Protein AF-A0AA43JNZ4-F1 (afdb_monomer)

Sequence (120 aa):
LKPRARTLVDLAASARLYLGDEVEYDEKAVIKFLTSDTAALLSELADRLMMADFGRKDDIESVFNGFLEEKGLNLKAVAQPVRVALTGGTISPGLFDIMAFMGRDKCLARIREGARRAQG

Structure (mmCIF, N/CA/C/O backbone):
data_AF-A0AA43JNZ4-F1
#
_entry.id   AF-A0AA43JNZ4-F1
#
loop_
_atom_site.group_PDB
_atom_site.id
_atom_site.type_symbol
_atom_site.label_atom_id
_atom_site.label_alt_id
_atom_site.label_comp_id
_atom_site.label_asym_id
_atom_site.label_entity_id
_atom_site.label_seq_id
_atom_site.pdbx_PDB_ins_code
_atom_site.Cartn_x
_atom_site.Cartn_y
_atom_site.Cartn_z
_atom_site.occupancy
_atom_site.B_iso_or_equiv
_atom_site.auth_seq_id
_atom_site.auth_comp_id
_atom_site.auth_asym_id
_atom_sit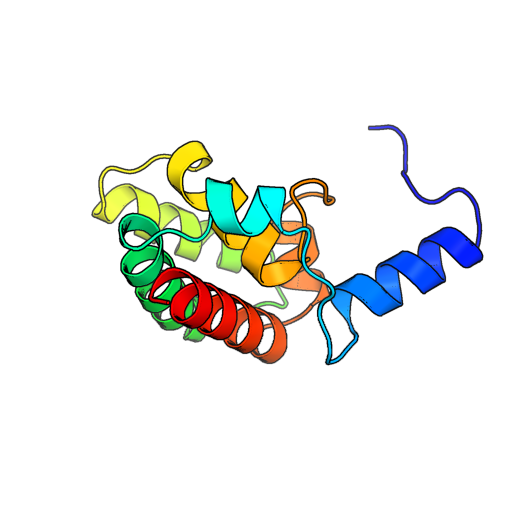e.auth_atom_id
_atom_site.pdbx_PDB_model_num
ATOM 1 N N . LEU A 1 1 ? 15.197 14.415 -5.737 1.00 43.56 1 LEU A N 1
ATOM 2 C CA . LEU A 1 1 ? 15.080 13.428 -4.637 1.00 43.56 1 LEU A CA 1
ATOM 3 C C . LEU A 1 1 ? 16.473 12.903 -4.294 1.00 43.56 1 LEU A C 1
ATOM 5 O O . LEU A 1 1 ? 17.198 12.554 -5.214 1.00 43.56 1 LEU A O 1
ATOM 9 N N . LYS A 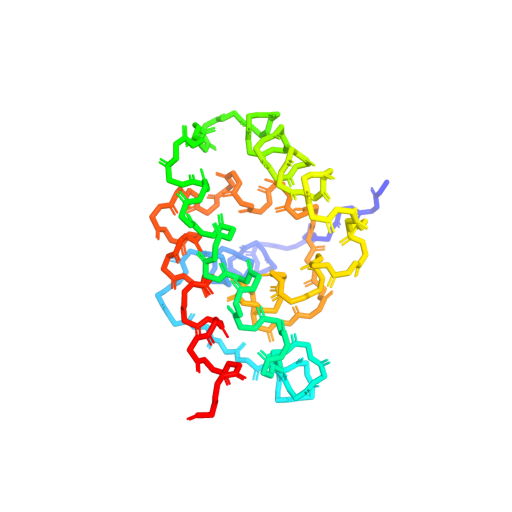1 2 ? 16.879 12.874 -3.016 1.00 39.22 2 LYS A N 1
ATOM 10 C CA . LYS A 1 2 ? 18.129 12.203 -2.603 1.00 39.22 2 LYS A CA 1
ATOM 11 C C . LYS A 1 2 ? 17.897 10.683 -2.642 1.00 39.22 2 LYS A C 1
ATOM 13 O O . LYS A 1 2 ? 16.955 10.245 -1.980 1.00 39.22 2 LYS A O 1
ATOM 18 N N . PRO A 1 3 ? 18.706 9.887 -3.360 1.00 49.66 3 PRO A N 1
ATOM 19 C CA . PRO A 1 3 ? 18.539 8.439 -3.367 1.00 49.66 3 PRO A CA 1
ATOM 20 C C . PRO A 1 3 ? 18.848 7.896 -1.966 1.00 49.66 3 PRO A C 1
ATOM 22 O O . PRO A 1 3 ? 19.943 8.088 -1.434 1.00 49.66 3 PRO A O 1
ATOM 25 N N . ARG A 1 4 ? 17.852 7.269 -1.330 1.00 59.81 4 ARG A N 1
ATOM 26 C CA . ARG A 1 4 ? 18.019 6.535 -0.068 1.00 59.81 4 ARG A CA 1
ATOM 27 C C . ARG A 1 4 ? 18.383 5.084 -0.378 1.00 59.81 4 ARG A C 1
ATOM 29 O O . ARG A 1 4 ? 17.564 4.193 -0.235 1.00 59.81 4 ARG A O 1
ATOM 36 N N . ALA A 1 5 ? 19.612 4.899 -0.837 1.00 56.84 5 ALA A N 1
ATOM 37 C CA . ALA A 1 5 ? 20.416 3.697 -0.647 1.00 56.84 5 ALA A CA 1
ATOM 38 C C . ALA A 1 5 ? 21.850 4.125 -0.967 1.00 56.84 5 ALA A C 1
ATOM 40 O O . ALA A 1 5 ? 22.151 4.468 -2.109 1.00 56.84 5 ALA A O 1
ATOM 41 N N . ARG A 1 6 ? 22.706 4.240 0.052 1.00 59.03 6 ARG A N 1
ATOM 42 C CA . ARG A 1 6 ? 24.109 4.650 -0.136 1.00 59.03 6 ARG A CA 1
ATOM 43 C C . ARG A 1 6 ? 25.048 3.451 -0.118 1.00 59.03 6 ARG A C 1
ATOM 45 O O . ARG A 1 6 ? 26.198 3.584 -0.520 1.00 59.03 6 ARG A O 1
ATOM 52 N N . THR A 1 7 ? 24.562 2.295 0.327 1.00 66.38 7 THR A N 1
ATOM 53 C CA . THR A 1 7 ? 25.352 1.075 0.482 1.00 66.38 7 THR A CA 1
ATOM 54 C C . THR A 1 7 ? 24.599 -0.156 -0.032 1.00 66.38 7 THR A C 1
ATOM 56 O O . THR A 1 7 ? 23.369 -0.171 -0.103 1.00 66.38 7 THR A O 1
ATOM 59 N N . LEU A 1 8 ? 25.338 -1.224 -0.353 1.00 60.28 8 LEU A N 1
ATOM 60 C CA . LEU A 1 8 ? 24.758 -2.537 -0.676 1.00 60.28 8 LEU A CA 1
ATOM 61 C C . LEU A 1 8 ? 23.926 -3.105 0.484 1.00 60.28 8 LEU A C 1
ATOM 63 O O . LEU A 1 8 ? 22.979 -3.852 0.256 1.00 60.28 8 LEU A O 1
ATOM 67 N N . VAL A 1 9 ? 24.249 -2.716 1.720 1.00 63.25 9 VAL A N 1
ATOM 68 C CA . VAL A 1 9 ? 23.490 -3.086 2.919 1.00 63.25 9 VAL A CA 1
ATOM 69 C C . VAL A 1 9 ? 22.108 -2.433 2.902 1.00 63.25 9 VAL A C 1
ATOM 71 O O . VAL A 1 9 ? 21.122 -3.127 3.135 1.00 63.25 9 VAL A O 1
ATOM 74 N N . ASP A 1 10 ? 22.013 -1.149 2.541 1.00 64.62 10 ASP A N 1
ATOM 75 C CA . ASP A 1 10 ? 20.727 -0.447 2.409 1.00 64.62 10 ASP A CA 1
ATOM 76 C C . ASP A 1 10 ? 19.858 -1.070 1.309 1.00 64.62 10 ASP A C 1
ATOM 78 O O . ASP A 1 10 ? 18.641 -1.205 1.465 1.00 64.62 10 ASP A O 1
ATOM 82 N N . LEU A 1 11 ? 20.485 -1.479 0.200 1.00 66.50 11 LEU A N 1
ATOM 83 C CA . LEU A 1 11 ? 19.802 -2.160 -0.898 1.00 66.50 11 LEU A CA 1
ATOM 84 C C . LEU A 1 11 ? 19.302 -3.544 -0.469 1.00 66.50 11 LEU A C 1
ATOM 86 O O . LEU A 1 11 ? 18.143 -3.868 -0.706 1.00 66.50 11 LEU A O 1
ATOM 90 N N . ALA A 1 12 ? 20.134 -4.341 0.205 1.00 66.88 12 ALA A N 1
ATOM 91 C CA . ALA A 1 12 ? 19.751 -5.659 0.705 1.00 66.88 12 ALA A CA 1
ATOM 92 C C . ALA A 1 12 ? 18.680 -5.579 1.807 1.00 66.88 12 ALA A C 1
ATOM 94 O O . ALA A 1 12 ? 17.797 -6.433 1.875 1.00 66.88 12 ALA A O 1
ATOM 95 N N . ALA A 1 13 ? 18.732 -4.561 2.668 1.00 69.25 13 ALA A N 1
ATOM 96 C CA . ALA A 1 13 ? 17.691 -4.288 3.656 1.00 69.25 13 ALA A CA 1
ATOM 97 C C . ALA A 1 13 ? 16.369 -3.899 2.975 1.00 69.25 13 ALA A C 1
ATOM 99 O O . ALA A 1 13 ? 15.324 -4.450 3.310 1.00 69.25 13 ALA A O 1
ATOM 100 N N . SER A 1 14 ? 16.420 -3.033 1.959 1.00 72.94 14 SER A N 1
ATOM 101 C CA . SER A 1 14 ? 15.241 -2.647 1.171 1.00 72.94 14 SER A CA 1
ATOM 102 C C . SER A 1 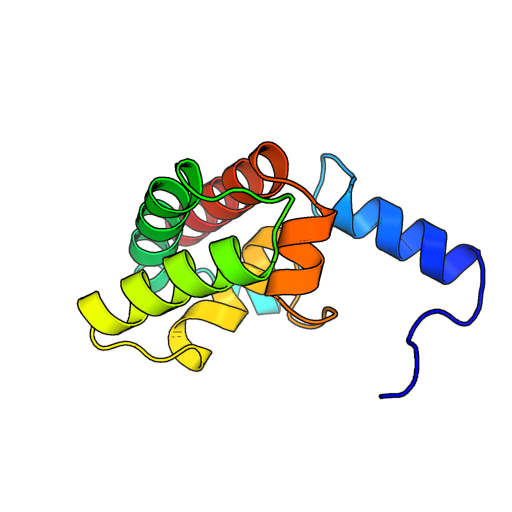14 ? 14.649 -3.837 0.412 1.00 72.94 14 SER A C 1
ATOM 104 O O . SER A 1 14 ? 13.442 -4.050 0.438 1.00 72.94 14 SER A O 1
ATOM 106 N N . ALA A 1 15 ? 15.491 -4.661 -0.215 1.00 77.19 15 ALA A N 1
ATOM 107 C 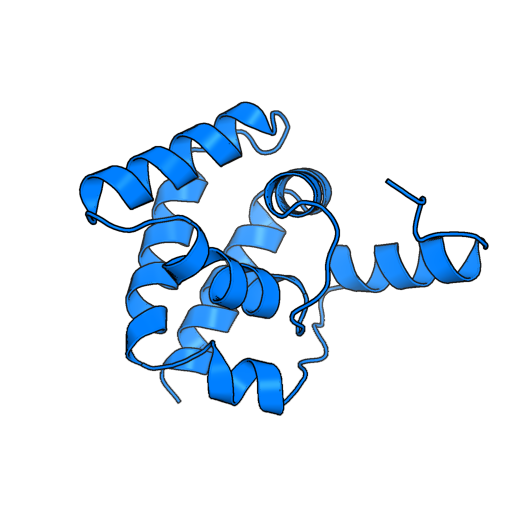CA . ALA A 1 15 ? 15.053 -5.872 -0.898 1.00 77.19 15 ALA A CA 1
ATOM 108 C C . ALA A 1 15 ? 14.384 -6.849 0.075 1.00 77.19 15 ALA A C 1
ATOM 110 O O . ALA A 1 15 ? 13.313 -7.356 -0.231 1.00 77.19 15 ALA A O 1
ATOM 111 N N . ARG A 1 16 ? 14.948 -7.059 1.273 1.00 79.12 16 ARG A N 1
ATOM 112 C CA . ARG A 1 16 ? 14.310 -7.884 2.312 1.00 79.12 16 ARG A CA 1
ATOM 113 C C . ARG A 1 16 ? 12.962 -7.325 2.755 1.00 79.12 16 ARG A C 1
ATOM 115 O O . ARG A 1 16 ? 12.009 -8.087 2.854 1.00 79.12 16 ARG A O 1
ATOM 122 N N . LEU A 1 17 ? 12.855 -6.011 2.944 1.00 82.25 17 LEU A N 1
ATOM 123 C CA . LEU A 1 17 ? 11.603 -5.370 3.346 1.00 82.25 17 LEU A CA 1
ATOM 124 C C . LEU A 1 17 ? 10.478 -5.606 2.323 1.00 82.25 17 LEU A C 1
ATOM 126 O O . LEU A 1 17 ? 9.355 -5.953 2.693 1.00 82.25 17 LEU A O 1
ATOM 130 N N . TYR A 1 18 ? 10.767 -5.443 1.032 1.00 85.31 18 TYR A N 1
ATOM 131 C CA . TYR A 1 18 ? 9.754 -5.526 -0.027 1.00 85.31 18 TYR A CA 1
ATOM 132 C C . TYR A 1 18 ? 9.546 -6.945 -0.571 1.00 85.31 18 TYR A C 1
ATOM 134 O O . TYR A 1 18 ? 8.434 -7.285 -0.961 1.00 85.31 18 TYR A O 1
ATOM 142 N N . LEU A 1 19 ? 10.583 -7.784 -0.578 1.00 84.06 19 LEU A N 1
ATOM 143 C CA . LEU A 1 19 ? 10.562 -9.120 -1.183 1.00 84.06 19 LEU A CA 1
ATOM 144 C C . LEU A 1 19 ? 10.580 -10.260 -0.163 1.00 84.06 19 LEU A C 1
ATOM 146 O O . LEU A 1 19 ? 10.389 -11.402 -0.568 1.00 84.06 19 LEU A O 1
ATOM 150 N N . GLY A 1 20 ? 10.767 -9.995 1.131 1.00 84.62 20 GLY A N 1
ATOM 151 C CA . GLY A 1 20 ? 10.618 -11.004 2.183 1.00 84.62 20 GLY A CA 1
ATOM 152 C C . GLY A 1 20 ? 9.178 -11.505 2.312 1.00 84.62 20 GLY A C 1
ATOM 153 O O . GLY A 1 20 ? 8.236 -10.878 1.814 1.00 84.62 20 GLY A O 1
ATOM 154 N N . ASP A 1 21 ? 8.986 -12.649 2.954 1.00 80.94 21 ASP A N 1
ATOM 155 C CA . ASP A 1 21 ? 7.640 -13.191 3.186 1.00 80.94 21 ASP A CA 1
ATOM 156 C C . ASP A 1 21 ? 7.023 -12.642 4.473 1.00 80.94 21 ASP A C 1
ATOM 158 O O . ASP A 1 21 ? 5.823 -12.380 4.524 1.00 80.94 21 ASP A O 1
ATOM 162 N N . GLU A 1 22 ? 7.862 -12.348 5.465 1.00 84.12 22 GLU A N 1
ATOM 163 C CA . GLU A 1 22 ? 7.460 -11.701 6.708 1.00 84.12 22 GLU A CA 1
ATOM 164 C C . GLU A 1 22 ? 7.599 -10.175 6.621 1.00 84.12 22 GLU A C 1
ATOM 166 O O . GLU A 1 22 ? 8.491 -9.638 5.955 1.00 84.12 22 GLU A O 1
ATOM 171 N N . VAL A 1 23 ? 6.699 -9.473 7.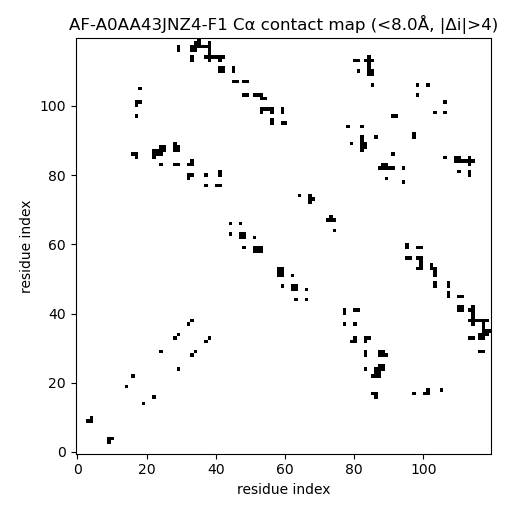311 1.00 89.50 23 VAL A N 1
ATOM 172 C CA . VAL A 1 23 ? 6.721 -8.017 7.471 1.00 89.50 23 VAL A CA 1
ATOM 173 C C . VAL A 1 23 ? 6.796 -7.711 8.958 1.00 89.50 23 VAL A C 1
ATOM 175 O O . VAL A 1 23 ? 5.906 -8.089 9.721 1.00 89.50 23 VAL A O 1
ATOM 178 N N . GLU A 1 24 ? 7.851 -7.013 9.365 1.00 92.25 24 GLU A N 1
ATOM 179 C CA . GLU A 1 24 ? 7.958 -6.457 10.710 1.00 92.25 24 GLU A CA 1
ATOM 180 C C . GLU A 1 24 ? 7.179 -5.140 10.762 1.00 92.25 24 GLU A C 1
ATOM 182 O O . GLU A 1 24 ? 7.455 -4.209 10.003 1.00 92.25 24 GLU A O 1
ATOM 187 N N . TYR A 1 25 ? 6.166 -5.083 11.625 1.00 94.19 25 TYR A N 1
ATOM 188 C CA . TYR A 1 25 ? 5.270 -3.937 11.728 1.00 94.19 25 TYR A CA 1
ATOM 189 C C . TYR A 1 25 ? 5.675 -3.018 12.881 1.00 94.19 25 TYR A C 1
ATOM 191 O O . TYR A 1 25 ? 5.825 -3.460 14.017 1.00 94.19 25 TYR A O 1
ATOM 199 N N . ASP A 1 26 ? 5.750 -1.717 12.607 1.00 96.00 26 ASP A N 1
ATOM 200 C CA . ASP A 1 26 ? 5.759 -0.685 13.639 1.00 96.00 26 ASP A CA 1
ATOM 201 C C . ASP A 1 26 ? 4.373 -0.638 14.297 1.00 96.00 26 ASP A C 1
ATOM 203 O O . ASP A 1 26 ? 3.375 -0.262 13.674 1.00 96.00 26 ASP A O 1
ATOM 207 N N . GLU A 1 27 ? 4.310 -1.007 15.576 1.00 96.12 27 GLU A N 1
ATOM 208 C CA . GLU A 1 27 ? 3.068 -1.056 16.351 1.00 96.12 27 GLU A CA 1
ATOM 209 C C . GLU A 1 27 ? 2.320 0.284 16.361 1.00 96.12 27 GLU A C 1
ATOM 211 O O . GLU A 1 27 ? 1.095 0.318 16.238 1.00 96.12 27 GLU A O 1
ATOM 216 N N . LYS A 1 28 ? 3.036 1.414 16.437 1.00 97.19 28 LYS A N 1
ATOM 217 C CA . LYS A 1 28 ? 2.417 2.748 16.421 1.00 97.19 28 LYS A CA 1
ATOM 218 C C . LYS A 1 28 ? 1.820 3.053 15.054 1.00 97.19 28 LYS A C 1
ATOM 220 O O . LYS A 1 28 ? 0.783 3.712 14.975 1.00 97.19 28 LYS A O 1
ATOM 225 N N . ALA A 1 29 ? 2.465 2.601 13.980 1.00 97.00 29 ALA A N 1
ATOM 226 C CA . ALA A 1 29 ? 1.941 2.743 12.628 1.00 97.00 29 ALA A CA 1
ATOM 227 C C . ALA A 1 29 ? 0.689 1.880 12.417 1.00 97.00 29 ALA A C 1
ATOM 229 O O . ALA A 1 29 ? -0.292 2.380 11.866 1.00 97.00 29 ALA A O 1
ATOM 230 N N . VAL A 1 30 ? 0.699 0.634 12.900 1.00 96.75 30 VAL A N 1
ATOM 231 C CA . VAL A 1 30 ? -0.467 -0.263 12.869 1.00 96.75 30 VAL A CA 1
ATOM 232 C C . VAL A 1 30 ? -1.640 0.373 13.602 1.00 96.75 30 VAL A C 1
ATOM 234 O O . VAL A 1 30 ? -2.663 0.623 12.976 1.00 96.75 30 VAL A O 1
ATOM 237 N N . ILE A 1 31 ? -1.465 0.747 14.874 1.00 96.19 31 ILE A N 1
ATOM 238 C CA . ILE A 1 31 ? -2.526 1.352 15.699 1.00 96.19 31 ILE A CA 1
ATOM 239 C C . ILE A 1 31 ? -3.110 2.607 15.039 1.00 96.19 31 ILE A C 1
ATOM 241 O O . ILE A 1 31 ? -4.307 2.870 15.129 1.00 96.19 31 ILE A O 1
ATOM 245 N N . LYS A 1 32 ? -2.269 3.407 14.377 1.00 97.25 32 LYS A N 1
ATOM 246 C CA . LYS A 1 32 ? -2.692 4.678 13.787 1.00 97.25 32 LYS A CA 1
ATOM 247 C C . LYS A 1 32 ? -3.399 4.537 12.437 1.00 97.25 32 LYS A C 1
ATOM 249 O O . LYS A 1 32 ? -4.218 5.394 12.116 1.00 97.25 32 LYS A O 1
ATOM 254 N N . PHE A 1 33 ? -3.039 3.546 11.620 1.00 97.75 33 PHE A N 1
ATOM 255 C CA . PHE A 1 33 ? -3.452 3.495 10.208 1.00 97.75 33 PHE A CA 1
ATOM 256 C C . PHE A 1 33 ? -4.183 2.211 9.798 1.00 97.75 33 PHE A C 1
ATOM 258 O O . PHE A 1 33 ? -4.896 2.226 8.794 1.00 97.75 33 PHE A O 1
ATOM 265 N N . LEU A 1 34 ? -4.029 1.118 10.541 1.00 97.06 34 LEU A N 1
ATOM 266 C CA . LEU A 1 34 ? -4.772 -0.125 10.341 1.00 97.06 34 LEU A CA 1
ATOM 267 C C . LEU A 1 34 ? -5.893 -0.180 11.381 1.00 97.06 34 LEU A C 1
ATOM 269 O O . LEU A 1 34 ? -5.741 -0.762 12.449 1.00 97.06 34 LEU A O 1
ATOM 273 N N . THR A 1 35 ? -6.999 0.493 11.077 1.00 96.06 35 THR A N 1
ATOM 274 C CA . THR A 1 35 ? -8.166 0.632 11.954 1.00 96.06 35 THR A CA 1
ATOM 275 C C . THR A 1 35 ? -9.379 -0.037 11.319 1.00 96.06 35 THR A C 1
ATOM 277 O O . THR A 1 35 ? -9.404 -0.260 10.109 1.00 96.06 35 THR A O 1
ATOM 280 N N . SER A 1 36 ? -10.433 -0.282 12.098 1.00 93.44 36 SER A N 1
ATOM 281 C CA . SER A 1 36 ? -11.688 -0.859 11.590 1.00 93.44 36 SER A CA 1
ATOM 282 C C . SER A 1 36 ? -12.202 -0.162 10.325 1.00 93.44 36 SER A C 1
ATOM 284 O O . SER A 1 36 ? -12.682 -0.818 9.402 1.00 93.44 36 SER A O 1
ATOM 286 N N . ASP A 1 37 ? -12.032 1.160 10.253 1.00 90.62 37 ASP A N 1
ATOM 287 C CA . ASP A 1 37 ? -12.472 1.990 9.130 1.00 90.62 37 ASP A CA 1
ATOM 288 C C . ASP A 1 37 ? -11.642 1.748 7.859 1.00 90.62 37 ASP A C 1
ATOM 290 O O . ASP A 1 37 ? -12.161 1.827 6.745 1.00 90.62 37 ASP A O 1
ATOM 294 N N . THR A 1 38 ? -10.349 1.435 7.998 1.00 95.56 38 THR A N 1
ATOM 295 C CA . THR A 1 38 ? -9.465 1.185 6.850 1.00 95.56 38 THR A CA 1
ATOM 296 C C . THR A 1 38 ? -9.498 -0.266 6.387 1.00 95.56 38 THR A C 1
ATOM 298 O O . THR A 1 38 ? -9.163 -0.528 5.232 1.00 95.56 38 THR A O 1
ATOM 301 N N . ALA A 1 39 ? -9.974 -1.198 7.217 1.00 97.06 39 ALA A N 1
ATOM 302 C CA . ALA A 1 39 ? -10.078 -2.614 6.871 1.00 97.06 39 ALA A CA 1
ATOM 303 C C . ALA A 1 39 ? -10.872 -2.857 5.575 1.00 97.06 39 ALA A C 1
ATOM 305 O O . ALA A 1 39 ? -10.387 -3.522 4.657 1.00 97.06 39 ALA A O 1
ATOM 306 N N . ALA A 1 40 ? -12.073 -2.276 5.473 1.00 96.00 40 ALA A N 1
ATOM 307 C CA . ALA A 1 40 ? -12.931 -2.438 4.299 1.00 96.00 40 ALA A CA 1
ATOM 308 C C . ALA A 1 40 ? -12.302 -1.823 3.038 1.00 96.00 40 ALA A C 1
ATOM 310 O O . ALA A 1 40 ? -12.315 -2.442 1.974 1.00 96.00 40 ALA A O 1
ATOM 311 N N . LEU A 1 41 ? -11.687 -0.642 3.172 1.00 96.81 41 LEU A N 1
ATOM 312 C CA . LEU A 1 41 ? -11.007 0.038 2.067 1.00 96.81 41 LEU A CA 1
ATOM 313 C C . LEU A 1 41 ? -9.822 -0.775 1.543 1.00 96.81 41 LEU A C 1
ATOM 315 O O . LEU A 1 41 ? -9.640 -0.875 0.334 1.00 96.81 41 LEU A O 1
ATOM 319 N N . LEU A 1 42 ? -9.027 -1.364 2.439 1.00 98.19 42 LEU A N 1
ATOM 320 C CA . LEU A 1 42 ? -7.885 -2.196 2.063 1.00 98.19 42 LEU A CA 1
ATOM 321 C C . LEU A 1 42 ? -8.333 -3.471 1.344 1.00 98.19 42 LEU A C 1
ATOM 323 O O . LEU A 1 42 ? -7.756 -3.815 0.313 1.00 98.19 42 LEU A O 1
ATOM 327 N N . SER A 1 43 ? -9.369 -4.148 1.849 1.00 97.88 43 SER A N 1
ATOM 328 C CA . SER A 1 43 ? -9.889 -5.361 1.211 1.00 97.88 43 SER A CA 1
ATOM 329 C C . SER 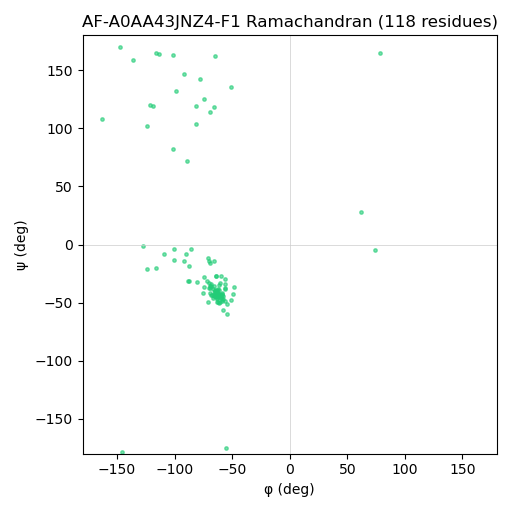A 1 43 ? -10.419 -5.076 -0.195 1.00 97.88 43 SER A C 1
ATOM 331 O O . SER A 1 43 ? -10.021 -5.745 -1.144 1.00 97.88 43 SER A O 1
ATOM 333 N N . GLU A 1 44 ? -11.258 -4.048 -0.351 1.00 97.62 44 GLU A N 1
ATOM 334 C CA . GLU A 1 44 ? -11.823 -3.700 -1.658 1.00 97.62 44 GLU A CA 1
ATOM 335 C C . GLU A 1 44 ? -10.744 -3.231 -2.643 1.00 97.62 44 GLU A C 1
ATOM 337 O O . GLU A 1 44 ? -10.760 -3.605 -3.818 1.00 97.62 44 GLU A O 1
ATOM 342 N N . LEU A 1 45 ? -9.769 -2.447 -2.172 1.00 98.19 45 LEU A N 1
ATOM 343 C CA . LEU A 1 45 ? -8.647 -2.020 -3.000 1.00 98.19 45 LEU A CA 1
ATOM 344 C C . LEU A 1 45 ? -7.825 -3.219 -3.494 1.00 98.19 45 LEU A C 1
ATOM 346 O O . LEU A 1 45 ? -7.451 -3.246 -4.665 1.00 98.19 45 LEU A O 1
ATOM 350 N N . ALA A 1 46 ? -7.560 -4.214 -2.639 1.00 98.25 46 ALA A N 1
ATOM 351 C CA . ALA A 1 46 ? -6.883 -5.439 -3.065 1.00 98.25 46 ALA A CA 1
ATOM 352 C C . ALA A 1 46 ? -7.667 -6.146 -4.178 1.00 98.25 46 ALA A C 1
ATOM 354 O O . ALA A 1 46 ? -7.078 -6.566 -5.172 1.00 98.25 46 A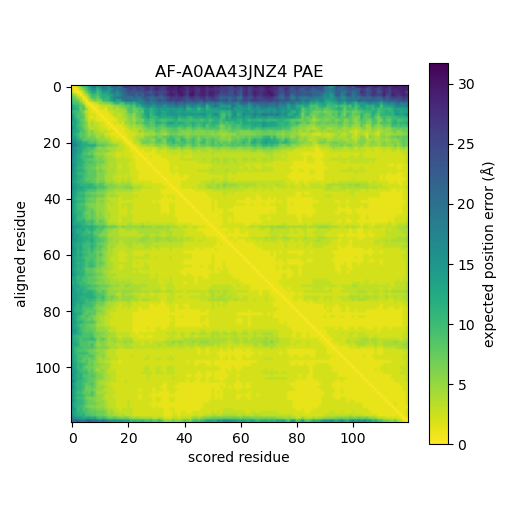LA A O 1
ATOM 3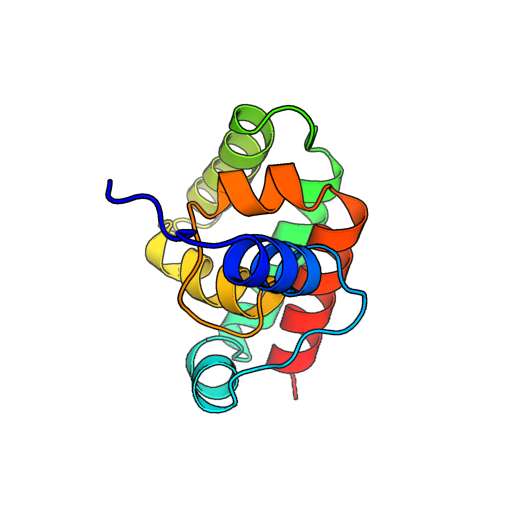55 N N . ASP A 1 47 ? -8.989 -6.233 -4.055 1.00 98.12 47 ASP A N 1
ATOM 356 C CA . ASP A 1 47 ? -9.806 -6.914 -5.054 1.00 98.12 47 ASP A CA 1
ATOM 357 C C . ASP A 1 47 ? -9.803 -6.191 -6.407 1.00 98.12 47 ASP A C 1
ATOM 359 O O . ASP A 1 47 ? -9.691 -6.835 -7.451 1.00 98.12 47 ASP A O 1
ATOM 363 N N . ARG A 1 48 ? -9.818 -4.854 -6.410 1.00 97.62 48 ARG A N 1
ATOM 364 C CA . ARG A 1 48 ? -9.681 -4.059 -7.644 1.00 97.62 48 ARG A CA 1
ATOM 365 C C . ARG A 1 48 ? -8.306 -4.210 -8.283 1.00 97.62 48 ARG A C 1
ATOM 367 O O . ARG A 1 48 ? -8.199 -4.384 -9.495 1.00 97.62 48 ARG A O 1
ATOM 374 N N . LEU A 1 49 ? -7.255 -4.201 -7.466 1.00 98.06 49 LEU A N 1
ATOM 375 C CA . LEU A 1 49 ? -5.876 -4.362 -7.926 1.00 98.06 49 LEU A CA 1
ATOM 376 C C . LEU A 1 49 ? -5.593 -5.750 -8.520 1.00 98.06 49 LEU A C 1
ATOM 378 O O . LEU A 1 49 ? -4.588 -5.899 -9.209 1.00 98.06 49 LEU A O 1
ATOM 382 N N . MET A 1 50 ? -6.461 -6.753 -8.328 1.00 96.38 50 MET A N 1
ATOM 383 C CA . MET A 1 50 ? -6.318 -8.056 -8.996 1.00 96.38 50 MET A CA 1
ATOM 384 C C . MET A 1 50 ? -6.266 -7.944 -10.524 1.00 96.38 50 MET A C 1
ATOM 386 O O . MET A 1 50 ? -5.623 -8.777 -11.166 1.00 96.38 50 MET A O 1
ATOM 390 N N . MET A 1 51 ? -6.927 -6.927 -11.085 1.00 91.69 51 MET A N 1
ATOM 391 C CA . MET A 1 51 ? -7.025 -6.706 -12.530 1.00 91.69 51 MET A CA 1
ATOM 392 C C . MET A 1 51 ? -5.907 -5.822 -13.092 1.00 91.69 51 MET A C 1
ATOM 394 O O . MET A 1 51 ? -5.795 -5.711 -14.308 1.00 91.69 51 MET A O 1
ATOM 398 N N . ALA A 1 52 ? -5.085 -5.211 -12.233 1.00 97.19 52 ALA A N 1
ATOM 399 C CA . ALA A 1 52 ? -3.988 -4.354 -12.666 1.00 97.19 52 ALA A CA 1
ATOM 400 C C . ALA A 1 52 ? -2.782 -5.179 -13.149 1.00 97.19 52 ALA A C 1
ATOM 402 O O . ALA A 1 52 ? -2.412 -6.197 -12.551 1.00 97.19 52 ALA A O 1
ATOM 403 N N . ASP A 1 53 ? -2.111 -4.692 -14.188 1.00 96.88 53 ASP A N 1
ATOM 404 C CA . ASP A 1 53 ? -0.794 -5.138 -14.619 1.00 96.88 53 ASP A CA 1
ATOM 405 C C . ASP A 1 53 ? 0.296 -4.470 -13.771 1.00 96.88 53 ASP A C 1
ATOM 407 O O . ASP A 1 53 ? 0.671 -3.311 -13.961 1.00 96.88 53 ASP A O 1
ATOM 411 N N . PHE A 1 54 ? 0.865 -5.235 -12.840 1.00 96.38 54 PHE A N 1
ATOM 412 C CA . PHE A 1 54 ? 1.923 -4.742 -11.961 1.00 96.38 54 PHE A CA 1
ATOM 413 C C . PHE A 1 54 ? 3.267 -4.511 -12.670 1.00 96.38 54 PHE A C 1
ATOM 415 O O . PHE A 1 54 ? 4.146 -3.864 -12.101 1.00 96.38 54 PHE A O 1
ATOM 422 N N . GLY A 1 55 ? 3.428 -4.976 -13.915 1.00 94.31 55 GLY A N 1
ATOM 423 C CA . GLY A 1 55 ? 4.557 -4.605 -14.768 1.00 94.31 55 GLY A CA 1
ATOM 424 C C . GLY A 1 55 ? 4.492 -3.151 -15.249 1.00 94.31 55 GLY A C 1
ATOM 425 O O . GLY A 1 55 ? 5.497 -2.609 -15.714 1.00 94.31 55 GLY A O 1
ATOM 426 N N . ARG A 1 56 ? 3.332 -2.494 -15.112 1.00 95.19 56 ARG A N 1
ATOM 427 C CA . ARG A 1 56 ? 3.088 -1.115 -15.536 1.00 95.19 56 ARG A CA 1
ATOM 428 C C . ARG A 1 56 ? 2.590 -0.282 -14.363 1.00 95.19 56 ARG A C 1
ATOM 430 O O . ARG A 1 56 ? 1.413 -0.291 -14.023 1.00 95.19 56 ARG A O 1
ATOM 437 N N . LYS A 1 57 ? 3.485 0.522 -13.788 1.00 94.25 57 LYS A N 1
ATOM 438 C CA . LYS A 1 57 ? 3.157 1.424 -12.672 1.00 94.25 57 LYS A CA 1
ATOM 439 C C . LYS A 1 57 ? 1.906 2.275 -12.926 1.00 94.25 57 LYS A C 1
ATOM 441 O O . LYS A 1 57 ? 1.076 2.404 -12.033 1.00 94.25 57 LYS A O 1
ATOM 446 N N . ASP A 1 58 ? 1.770 2.813 -14.135 1.00 96.38 58 ASP A N 1
ATOM 447 C CA . ASP A 1 58 ? 0.645 3.677 -14.503 1.00 96.38 58 ASP A CA 1
ATOM 448 C C . ASP A 1 58 ? -0.702 2.937 -14.462 1.00 96.38 58 ASP A C 1
ATOM 450 O O . ASP A 1 58 ? -1.730 3.557 -14.207 1.00 96.38 58 ASP A O 1
ATOM 454 N N . ASP A 1 59 ? -0.708 1.615 -14.666 1.00 98.12 59 ASP A N 1
ATOM 455 C CA . ASP A 1 59 ? -1.922 0.799 -14.576 1.00 98.12 59 ASP A CA 1
ATOM 456 C C . ASP A 1 59 ? -2.339 0.580 -13.114 1.00 98.12 59 ASP A C 1
ATOM 458 O O . ASP A 1 59 ? -3.501 0.773 -12.754 1.00 98.12 59 ASP A O 1
ATOM 462 N N . ILE A 1 60 ? -1.369 0.309 -12.229 1.00 98.31 60 ILE A N 1
ATOM 463 C CA . ILE A 1 60 ? -1.597 0.287 -10.774 1.00 98.31 60 ILE A CA 1
ATOM 464 C C . ILE A 1 60 ? -2.173 1.632 -10.312 1.00 98.31 60 ILE A C 1
ATOM 466 O O . ILE A 1 60 ? -3.160 1.670 -9.576 1.00 98.31 60 ILE A O 1
ATOM 470 N N . GLU A 1 61 ? -1.553 2.737 -10.732 1.00 97.81 61 GLU A N 1
ATOM 471 C CA . GLU A 1 61 ? -1.977 4.088 -10.368 1.00 97.81 61 GLU A CA 1
ATOM 472 C C . GLU A 1 61 ? -3.376 4.414 -10.911 1.00 97.81 61 GLU A C 1
ATOM 474 O O . GLU A 1 61 ? -4.191 4.986 -10.186 1.00 97.81 61 GLU A O 1
ATOM 479 N N . SER A 1 62 ? -3.697 3.997 -12.140 1.00 98.19 62 SER A N 1
ATOM 480 C CA . SER A 1 62 ? -5.025 4.176 -12.736 1.00 98.19 62 SER A CA 1
ATOM 481 C C . SER A 1 62 ? -6.115 3.449 -11.944 1.00 98.19 62 SER A C 1
ATOM 483 O O . SER A 1 62 ? -7.098 4.078 -11.547 1.00 98.19 62 SER A O 1
ATOM 485 N N . VAL A 1 63 ? -5.919 2.162 -11.631 1.00 98.19 63 VAL A N 1
ATOM 486 C CA . VAL A 1 63 ? -6.878 1.374 -10.836 1.00 98.19 63 VAL A CA 1
ATOM 487 C C . VAL A 1 63 ? -7.049 1.960 -9.433 1.00 98.19 63 VAL A C 1
ATOM 489 O O . VAL A 1 63 ? -8.171 2.084 -8.936 1.00 98.19 63 VAL A O 1
ATOM 492 N N . PHE A 1 64 ? -5.946 2.362 -8.799 1.00 97.94 64 PHE A N 1
ATOM 493 C CA . PHE A 1 64 ? -5.969 2.960 -7.467 1.00 97.94 64 PHE A CA 1
ATOM 494 C C . PHE A 1 64 ? -6.737 4.287 -7.456 1.00 97.94 64 PHE A C 1
ATOM 496 O O . PHE A 1 64 ? -7.578 4.511 -6.587 1.00 97.94 64 PHE A O 1
ATOM 503 N N . ASN A 1 65 ? -6.472 5.171 -8.418 1.00 97.44 65 ASN A N 1
ATOM 504 C CA . ASN A 1 65 ? -7.134 6.471 -8.494 1.00 97.44 65 ASN A CA 1
ATOM 505 C C . ASN A 1 65 ? -8.620 6.339 -8.856 1.00 97.44 65 ASN A C 1
ATOM 507 O O . ASN A 1 65 ? -9.433 7.040 -8.259 1.00 97.44 65 ASN A O 1
ATOM 511 N N . GLY A 1 66 ? -8.991 5.403 -9.736 1.00 98.12 66 GLY A N 1
ATOM 512 C CA . GLY A 1 66 ? -10.398 5.114 -10.034 1.00 98.12 66 GLY A CA 1
ATOM 513 C C . GLY A 1 66 ? -11.172 4.627 -8.804 1.00 98.12 66 GLY A C 1
ATOM 514 O O . GLY A 1 66 ? -12.298 5.058 -8.565 1.00 98.12 66 GLY A O 1
ATOM 515 N N . PHE A 1 67 ? -10.547 3.798 -7.960 1.00 97.81 67 PHE A N 1
ATOM 516 C CA . PHE A 1 67 ? -11.120 3.420 -6.664 1.00 97.81 67 PHE A CA 1
ATOM 517 C C . PHE A 1 67 ? -11.356 4.632 -5.752 1.00 97.81 67 PHE A C 1
ATOM 519 O O . PHE A 1 67 ? -12.406 4.733 -5.119 1.00 97.81 67 PHE A O 1
ATOM 526 N N . LEU A 1 68 ? -10.396 5.558 -5.677 1.00 97.25 68 LEU A N 1
ATOM 527 C CA . LEU A 1 68 ? -10.543 6.758 -4.853 1.00 97.25 68 LEU A CA 1
ATOM 528 C C . LEU A 1 68 ? -11.663 7.663 -5.339 1.00 97.25 68 LEU A C 1
ATOM 530 O O . LEU A 1 68 ? -12.446 8.142 -4.520 1.00 97.25 68 LEU A O 1
ATOM 534 N N . GLU A 1 69 ? -11.737 7.875 -6.648 1.00 97.88 69 GLU A N 1
ATOM 535 C CA . GLU A 1 69 ? -12.774 8.686 -7.273 1.00 97.88 69 GLU A CA 1
ATOM 536 C C . GLU A 1 69 ? -14.167 8.125 -6.970 1.00 97.88 69 GLU A C 1
ATOM 538 O O . GLU A 1 69 ? -15.022 8.855 -6.470 1.00 97.88 69 GLU A O 1
ATOM 543 N N . GLU A 1 70 ? -14.369 6.817 -7.150 1.00 97.50 70 GLU A N 1
ATOM 544 C CA . GLU A 1 70 ? -15.651 6.160 -6.868 1.00 97.50 70 GLU A CA 1
ATOM 545 C C . GLU A 1 70 ? -16.064 6.274 -5.392 1.00 97.50 70 GLU A C 1
ATOM 547 O O . GLU A 1 70 ? -17.245 6.415 -5.074 1.00 97.50 70 GLU A O 1
ATOM 552 N N . LYS A 1 71 ? -15.094 6.249 -4.471 1.00 95.75 71 LYS A N 1
ATOM 553 C CA . LYS A 1 71 ? -15.343 6.387 -3.028 1.00 95.75 71 LYS A CA 1
ATOM 554 C C . LYS A 1 71 ? -15.410 7.839 -2.550 1.00 95.75 71 LYS A C 1
ATOM 556 O O . LYS A 1 71 ? -15.649 8.061 -1.364 1.00 95.75 71 LYS A O 1
ATOM 561 N N . GLY A 1 72 ? -15.174 8.824 -3.420 1.00 96.75 72 GLY A N 1
ATOM 562 C CA . GLY A 1 72 ? -15.060 10.231 -3.023 1.00 96.75 72 GLY A CA 1
ATOM 563 C C . GLY A 1 72 ? -13.889 10.496 -2.066 1.00 96.75 72 GLY A C 1
ATOM 564 O O . GLY A 1 72 ? -13.949 11.400 -1.232 1.00 96.75 72 GLY A O 1
ATOM 565 N N . LEU A 1 73 ? -12.833 9.684 -2.149 1.00 96.25 73 LEU A N 1
ATOM 566 C CA . LEU A 1 73 ? -11.645 9.760 -1.305 1.00 96.25 73 LEU A CA 1
ATOM 567 C C . LEU A 1 73 ? -10.490 10.439 -2.040 1.00 96.25 73 LEU A C 1
ATOM 569 O O . LEU A 1 73 ? -10.452 10.547 -3.261 1.00 96.25 73 LEU A O 1
ATOM 573 N N . ASN A 1 74 ? -9.492 10.872 -1.275 1.00 95.12 74 ASN A N 1
ATOM 574 C CA . ASN A 1 74 ? -8.215 11.314 -1.822 1.00 95.12 74 ASN A CA 1
ATOM 575 C C . ASN A 1 74 ? -7.092 10.360 -1.404 1.00 95.12 74 ASN A C 1
ATOM 577 O O . ASN A 1 74 ? -7.213 9.605 -0.437 1.00 95.12 74 ASN A O 1
ATOM 581 N N . LEU A 1 75 ? -5.954 10.443 -2.097 1.00 94.31 75 LEU A N 1
ATOM 582 C CA . LEU A 1 75 ? -4.813 9.560 -1.857 1.00 94.31 75 LEU A CA 1
ATOM 583 C C . LEU A 1 75 ? -4.323 9.590 -0.400 1.00 94.31 75 LEU A C 1
ATOM 585 O O . LEU A 1 75 ? -3.908 8.561 0.126 1.00 94.31 75 LEU A O 1
ATOM 589 N N . LYS A 1 76 ? -4.398 10.738 0.289 1.00 92.38 76 LYS A N 1
ATOM 590 C CA . LYS A 1 76 ? -3.935 10.854 1.684 1.00 92.38 76 LYS A CA 1
ATOM 591 C C . LYS A 1 76 ? -4.749 9.988 2.648 1.00 92.38 76 LYS A C 1
ATOM 593 O O . LYS A 1 76 ? -4.193 9.584 3.666 1.00 92.38 76 LYS A O 1
ATOM 598 N N . ALA A 1 77 ? -6.011 9.693 2.329 1.00 90.00 77 ALA A N 1
ATOM 599 C CA . ALA A 1 77 ? -6.877 8.863 3.164 1.00 90.00 77 ALA A CA 1
ATOM 600 C C . ALA A 1 77 ? -6.421 7.395 3.209 1.00 90.00 77 ALA A C 1
ATOM 602 O O . ALA A 1 77 ? -6.533 6.752 4.247 1.00 90.00 77 ALA A O 1
ATOM 603 N N . VAL A 1 78 ? -5.859 6.876 2.112 1.00 95.88 78 VAL A N 1
ATOM 604 C CA . VAL A 1 78 ? -5.523 5.445 1.983 1.00 95.88 78 VAL A CA 1
ATOM 605 C C . VAL A 1 78 ? -4.029 5.159 1.842 1.00 95.88 78 VAL A C 1
ATOM 607 O O . VAL A 1 78 ? -3.592 4.050 2.134 1.00 95.88 78 VAL A O 1
ATOM 610 N N . ALA A 1 79 ? -3.211 6.139 1.445 1.00 96.06 79 ALA A N 1
ATOM 611 C CA . ALA A 1 79 ? -1.799 5.900 1.151 1.00 96.06 79 ALA A CA 1
ATOM 612 C C . ALA A 1 79 ? -1.013 5.407 2.369 1.00 96.06 79 ALA A C 1
ATOM 614 O O . ALA A 1 79 ? -0.144 4.552 2.222 1.00 96.06 79 ALA A O 1
ATOM 615 N N . GLN A 1 80 ? -1.300 5.932 3.565 1.00 97.50 80 GLN A N 1
ATOM 616 C CA . GLN A 1 80 ? -0.640 5.473 4.790 1.00 97.50 80 GLN A CA 1
ATOM 617 C C . GLN A 1 80 ? -1.091 4.067 5.204 1.00 97.50 80 GLN A C 1
ATOM 619 O O . GLN A 1 80 ? -0.206 3.238 5.398 1.00 97.50 80 GLN A O 1
ATOM 624 N N . PRO A 1 81 ? -2.399 3.750 5.271 1.00 97.50 81 PRO A N 1
ATOM 625 C CA . PRO A 1 81 ? -2.858 2.377 5.484 1.00 97.50 81 PRO A CA 1
ATOM 626 C C . PRO A 1 81 ? -2.225 1.368 4.520 1.00 97.50 81 PRO A C 1
ATOM 628 O O . PRO A 1 81 ? -1.679 0.361 4.961 1.00 97.50 81 PRO A O 1
ATOM 631 N N . VAL A 1 82 ? -2.206 1.667 3.215 1.00 98.00 82 VAL A N 1
ATOM 632 C CA . VAL A 1 82 ? -1.603 0.776 2.211 1.00 98.00 82 VAL A CA 1
ATOM 633 C C . VAL A 1 82 ? -0.096 0.653 2.425 1.00 98.00 82 VAL A C 1
ATOM 635 O O . VAL A 1 82 ? 0.436 -0.451 2.392 1.00 98.00 82 VAL A O 1
ATOM 638 N N . ARG A 1 83 ? 0.612 1.756 2.693 1.00 97.12 83 ARG A N 1
ATOM 639 C CA . ARG A 1 83 ? 2.055 1.713 2.959 1.00 97.12 83 ARG A CA 1
ATOM 640 C C . ARG A 1 83 ? 2.378 0.858 4.183 1.00 97.12 83 ARG A C 1
ATOM 642 O O . ARG A 1 83 ? 3.259 0.012 4.100 1.00 97.12 83 ARG A O 1
ATOM 649 N N . VAL A 1 84 ? 1.636 1.025 5.277 1.00 97.44 84 VAL A N 1
ATOM 650 C CA . VAL A 1 84 ? 1.817 0.208 6.483 1.00 97.44 84 VAL A CA 1
ATOM 651 C C . VAL A 1 84 ? 1.519 -1.255 6.180 1.00 97.44 84 VAL A C 1
ATOM 653 O O . VAL A 1 84 ? 2.321 -2.108 6.540 1.00 97.44 84 VAL A O 1
ATOM 656 N N . ALA A 1 85 ? 0.438 -1.560 5.459 1.00 97.25 85 ALA A N 1
ATOM 657 C CA . ALA A 1 85 ? 0.125 -2.929 5.059 1.00 97.25 85 ALA A CA 1
ATOM 658 C C . ALA A 1 85 ? 1.258 -3.563 4.231 1.00 97.25 85 ALA A C 1
ATOM 660 O O . ALA A 1 85 ? 1.656 -4.695 4.496 1.00 97.25 85 ALA A O 1
ATOM 661 N N . LEU A 1 86 ? 1.817 -2.814 3.274 1.00 96.62 86 LEU A N 1
ATOM 662 C CA . LEU A 1 86 ? 2.874 -3.282 2.379 1.00 96.62 86 LEU A CA 1
ATOM 663 C C . LEU A 1 86 ? 4.247 -3.382 3.044 1.00 96.62 86 LEU A C 1
ATOM 665 O O . LEU A 1 86 ? 5.008 -4.269 2.675 1.00 96.62 86 LEU A O 1
ATOM 669 N N . THR A 1 87 ? 4.607 -2.473 3.950 1.00 94.81 87 THR A N 1
ATOM 670 C CA . THR A 1 87 ? 6.004 -2.313 4.400 1.00 94.81 87 THR A CA 1
ATOM 671 C C . THR A 1 87 ? 6.175 -2.354 5.911 1.00 94.81 87 THR A C 1
ATOM 673 O O . THR A 1 87 ? 7.286 -2.154 6.386 1.00 94.81 87 THR A O 1
ATOM 676 N N . GLY A 1 88 ? 5.095 -2.502 6.672 1.00 94.56 88 GLY A N 1
ATOM 677 C CA . GLY A 1 88 ? 5.120 -2.463 8.131 1.00 94.56 88 GLY A CA 1
ATOM 678 C C . GLY A 1 88 ? 5.312 -1.072 8.737 1.00 94.56 88 GLY A C 1
ATOM 679 O O . GLY A 1 88 ? 5.217 -0.914 9.948 1.00 94.56 88 GLY A O 1
ATOM 680 N N . GLY A 1 89 ? 5.536 -0.035 7.925 1.00 94.69 89 GLY A N 1
ATOM 681 C CA . GLY A 1 89 ? 5.879 1.305 8.398 1.00 94.69 89 GLY A CA 1
ATOM 682 C C . GLY A 1 89 ? 5.315 2.420 7.525 1.00 94.69 89 GLY A C 1
ATOM 683 O O . GLY A 1 89 ? 4.611 2.197 6.548 1.00 94.69 89 GLY A O 1
ATOM 684 N N . THR A 1 90 ? 5.621 3.665 7.887 1.00 94.12 90 THR A N 1
ATOM 685 C CA . THR A 1 90 ? 5.056 4.866 7.238 1.00 94.12 90 THR A CA 1
ATOM 686 C C . THR A 1 90 ? 5.990 5.531 6.231 1.00 94.12 90 THR A C 1
ATOM 688 O O . THR A 1 90 ? 5.608 6.504 5.578 1.00 94.12 90 THR A O 1
ATOM 691 N N . ILE A 1 91 ? 7.216 5.026 6.090 1.00 89.56 91 ILE A N 1
ATOM 692 C CA . ILE A 1 91 ? 8.253 5.598 5.233 1.00 89.56 91 ILE A CA 1
ATOM 693 C C . ILE A 1 91 ? 8.632 4.565 4.178 1.00 89.56 91 ILE A C 1
ATOM 695 O O . ILE A 1 91 ? 9.145 3.500 4.499 1.00 89.56 91 ILE A O 1
ATOM 699 N N . SER A 1 92 ? 8.431 4.917 2.912 1.00 85.75 92 SER A N 1
ATOM 700 C CA . SER A 1 92 ? 8.840 4.124 1.753 1.00 85.75 92 SER A CA 1
ATOM 701 C C . SER A 1 92 ? 9.203 5.063 0.592 1.00 85.75 92 SER A C 1
ATOM 703 O O . SER A 1 92 ? 8.896 6.260 0.658 1.00 85.75 92 SER A O 1
ATOM 705 N N . PRO A 1 93 ? 9.805 4.553 -0.497 1.00 88.75 93 PRO A N 1
ATOM 706 C CA . PRO A 1 93 ? 9.748 5.186 -1.814 1.00 88.75 93 PRO A CA 1
ATOM 707 C C . PRO A 1 93 ? 8.299 5.433 -2.279 1.00 88.75 93 PRO A C 1
ATOM 709 O O . PRO A 1 93 ? 7.338 5.203 -1.532 1.00 88.75 93 PRO A O 1
ATOM 712 N N . GLY A 1 94 ? 8.128 5.907 -3.516 1.00 90.81 94 GLY A N 1
ATOM 713 C CA . GLY A 1 94 ? 6.802 6.120 -4.099 1.00 90.81 94 GLY A CA 1
ATOM 714 C C . GLY A 1 94 ? 5.920 4.877 -3.961 1.00 90.81 94 GLY A C 1
ATOM 715 O O . GLY A 1 94 ? 6.384 3.759 -4.169 1.00 90.81 94 GLY A O 1
ATOM 716 N N . LEU A 1 95 ? 4.659 5.074 -3.558 1.00 95.19 95 LEU A N 1
ATOM 717 C CA . LEU A 1 95 ? 3.737 3.973 -3.253 1.00 95.19 95 LEU A CA 1
ATOM 718 C C . LEU A 1 95 ? 3.560 3.047 -4.464 1.00 95.19 95 LEU A C 1
ATOM 720 O O . LEU A 1 95 ? 3.690 1.835 -4.347 1.00 95.19 95 LEU A O 1
ATOM 724 N N . PHE A 1 96 ? 3.339 3.624 -5.640 1.00 96.06 96 PHE A N 1
ATOM 725 C CA . PHE A 1 96 ? 3.170 2.844 -6.863 1.00 96.06 96 PHE A CA 1
ATOM 726 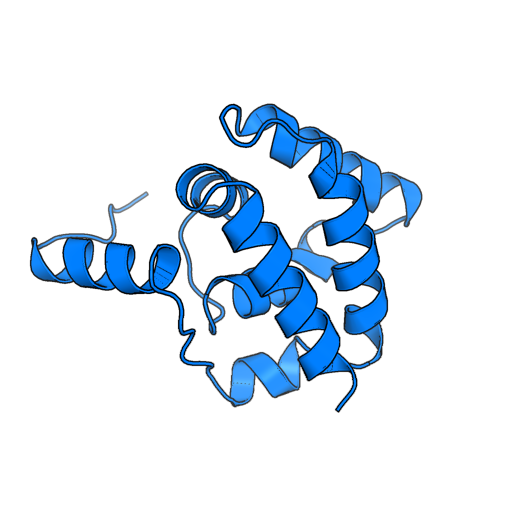C C . PHE A 1 96 ? 4.485 2.216 -7.341 1.00 96.06 96 PHE A C 1
ATOM 728 O O . PHE A 1 96 ? 4.466 1.110 -7.870 1.00 96.06 96 PHE A O 1
ATOM 735 N N . ASP A 1 97 ? 5.632 2.862 -7.090 1.00 92.69 97 ASP A N 1
ATOM 736 C CA . ASP A 1 97 ? 6.943 2.285 -7.413 1.00 92.69 97 ASP A CA 1
ATOM 737 C C . ASP A 1 97 ? 7.211 1.023 -6.575 1.00 92.69 97 ASP A C 1
ATOM 739 O O . ASP A 1 97 ? 7.662 0.014 -7.114 1.00 92.69 97 ASP A O 1
ATOM 743 N N . ILE A 1 98 ? 6.896 1.042 -5.269 1.00 93.62 98 ILE A N 1
ATOM 744 C CA . ILE A 1 98 ? 7.042 -0.158 -4.430 1.00 93.62 98 ILE A CA 1
ATOM 745 C C . ILE A 1 98 ? 6.036 -1.240 -4.815 1.00 93.62 98 ILE A C 1
ATOM 747 O O . ILE A 1 98 ? 6.392 -2.412 -4.792 1.00 93.62 98 ILE A O 1
ATOM 751 N N . MET A 1 99 ? 4.813 -0.872 -5.207 1.00 96.50 99 MET A N 1
ATOM 752 C CA . MET A 1 99 ? 3.819 -1.849 -5.645 1.00 96.50 99 MET A CA 1
ATOM 753 C C . MET A 1 99 ? 4.286 -2.569 -6.911 1.00 96.50 99 MET A C 1
ATOM 755 O O . MET A 1 99 ? 4.331 -3.796 -6.928 1.00 96.50 99 MET A O 1
ATOM 759 N N . ALA A 1 100 ? 4.732 -1.817 -7.921 1.00 95.81 100 ALA A N 1
ATOM 760 C CA . ALA A 1 100 ? 5.299 -2.382 -9.143 1.00 95.81 100 ALA A CA 1
ATOM 761 C C . ALA A 1 100 ? 6.522 -3.270 -8.850 1.00 95.81 100 ALA A C 1
ATOM 763 O O . ALA A 1 100 ? 6.637 -4.366 -9.391 1.00 95.81 100 ALA A O 1
ATOM 764 N N . PHE A 1 101 ? 7.408 -2.837 -7.945 1.00 93.06 101 PHE A N 1
ATOM 765 C CA . PHE A 1 101 ? 8.594 -3.606 -7.557 1.00 93.06 101 PHE A CA 1
ATOM 766 C C . PHE A 1 101 ? 8.263 -4.924 -6.839 1.00 93.06 101 PHE A C 1
ATOM 768 O O . PHE A 1 101 ? 8.917 -5.936 -7.075 1.00 93.06 101 PHE A O 1
ATOM 775 N N . MET A 1 102 ? 7.267 -4.919 -5.951 1.00 94.50 102 MET A N 1
ATOM 776 C CA . MET A 1 102 ? 6.849 -6.100 -5.185 1.00 94.50 102 MET A CA 1
ATOM 777 C C . MET A 1 102 ? 6.070 -7.112 -6.030 1.00 94.50 102 MET A C 1
ATOM 779 O O . MET A 1 102 ? 6.087 -8.306 -5.726 1.00 94.50 102 MET A O 1
ATOM 783 N N . GLY A 1 103 ? 5.388 -6.636 -7.073 1.00 95.81 103 GLY A N 1
ATOM 784 C CA . GLY A 1 103 ? 4.526 -7.446 -7.919 1.00 95.81 103 GLY A CA 1
ATOM 785 C C . GLY A 1 103 ? 3.163 -7.741 -7.288 1.00 95.81 103 GLY A C 1
ATOM 786 O O . GLY A 1 103 ? 2.938 -7.575 -6.085 1.00 95.81 103 GLY A O 1
ATOM 787 N N . ARG A 1 104 ? 2.236 -8.195 -8.139 1.00 96.81 104 ARG A N 1
ATOM 788 C CA . ARG A 1 104 ? 0.813 -8.344 -7.809 1.00 96.81 104 ARG A CA 1
ATOM 789 C C . ARG A 1 104 ? 0.590 -9.199 -6.568 1.00 96.81 104 ARG A C 1
ATOM 791 O O . ARG A 1 104 ? 0.042 -8.721 -5.581 1.00 96.81 104 ARG A O 1
ATOM 798 N N . ASP A 1 105 ? 1.032 -10.449 -6.602 1.00 95.94 105 ASP A N 1
ATOM 799 C CA . ASP A 1 105 ? 0.624 -11.442 -5.607 1.00 95.94 105 ASP A CA 1
ATOM 800 C C . ASP A 1 105 ? 1.092 -11.059 -4.191 1.00 95.94 105 ASP A C 1
ATOM 802 O O . ASP A 1 105 ? 0.321 -11.149 -3.234 1.00 95.94 105 ASP A O 1
ATOM 806 N N . LYS A 1 106 ? 2.315 -10.521 -4.059 1.00 96.06 106 LYS A N 1
ATOM 807 C CA . LYS A 1 106 ? 2.860 -10.054 -2.773 1.00 96.06 106 LYS A CA 1
ATOM 808 C C . LYS A 1 106 ? 2.149 -8.800 -2.269 1.00 96.06 106 LYS A C 1
ATOM 810 O O . LYS A 1 106 ? 1.841 -8.715 -1.079 1.00 96.06 106 LYS A O 1
ATOM 815 N N . CYS A 1 107 ? 1.854 -7.843 -3.151 1.00 97.00 107 CYS A N 1
ATOM 816 C CA . CYS A 1 107 ? 1.071 -6.666 -2.785 1.00 97.00 107 CYS A CA 1
ATOM 817 C C . CYS A 1 107 ? -0.322 -7.040 -2.290 1.00 97.00 107 CYS A C 1
ATOM 819 O O . CYS A 1 107 ? -0.721 -6.596 -1.217 1.00 97.00 107 CYS A O 1
ATOM 821 N N . LEU A 1 108 ? -1.040 -7.882 -3.032 1.00 97.94 108 LEU A N 1
ATOM 822 C CA . LEU A 1 108 ? -2.387 -8.308 -2.666 1.00 97.94 108 LEU A CA 1
ATOM 823 C C . LEU A 1 108 ? -2.404 -9.067 -1.339 1.00 97.94 108 LEU A C 1
ATOM 825 O O . LEU A 1 108 ? -3.232 -8.769 -0.479 1.00 97.94 108 LEU A O 1
ATOM 829 N N . ALA A 1 109 ? -1.469 -10.002 -1.144 1.00 97.06 109 ALA A N 1
ATOM 830 C CA . ALA A 1 109 ? -1.352 -10.753 0.102 1.00 97.06 109 ALA A CA 1
ATOM 831 C C . ALA A 1 109 ? -1.122 -9.825 1.306 1.00 97.06 109 ALA A C 1
ATOM 833 O O . ALA A 1 109 ? -1.822 -9.929 2.313 1.00 97.06 109 ALA A O 1
ATOM 834 N N . ARG A 1 110 ? -0.194 -8.867 1.188 1.00 97.31 110 ARG A N 1
ATOM 835 C CA . ARG A 1 110 ? 0.125 -7.927 2.272 1.00 97.31 110 ARG A CA 1
ATOM 836 C C . ARG A 1 110 ? -0.987 -6.909 2.534 1.00 97.31 110 ARG A C 1
ATOM 838 O O . ARG A 1 110 ? -1.253 -6.600 3.691 1.00 97.31 110 ARG A O 1
ATOM 845 N N . ILE A 1 111 ? -1.675 -6.419 1.500 1.00 97.88 111 ILE A N 1
ATOM 846 C CA . ILE A 1 111 ? -2.838 -5.529 1.673 1.00 97.88 111 ILE A CA 1
ATOM 847 C C . ILE A 1 111 ? -3.968 -6.266 2.403 1.00 97.88 111 ILE A C 1
ATOM 849 O O . ILE A 1 111 ? -4.538 -5.714 3.343 1.00 97.88 111 ILE A O 1
ATOM 853 N N . ARG A 1 112 ? -4.252 -7.521 2.031 1.00 97.88 112 ARG A N 1
ATOM 854 C CA . ARG A 1 112 ? -5.264 -8.350 2.705 1.00 97.88 112 ARG A CA 1
ATOM 855 C C . ARG A 1 112 ? -4.898 -8.656 4.157 1.00 97.88 112 ARG A C 1
ATOM 857 O O . ARG A 1 112 ? -5.759 -8.560 5.024 1.00 97.88 112 ARG A O 1
ATOM 864 N N . GLU A 1 113 ? -3.633 -8.950 4.450 1.00 97.00 113 GLU A N 1
ATOM 865 C CA . GLU A 1 113 ? -3.181 -9.111 5.839 1.00 97.00 113 GLU A CA 1
ATOM 866 C C . GLU A 1 113 ? -3.290 -7.798 6.629 1.00 97.00 113 GLU A C 1
ATOM 868 O O . GLU A 1 113 ? -3.728 -7.803 7.778 1.00 97.00 113 GLU A O 1
ATOM 873 N N . GLY A 1 114 ? -2.974 -6.656 6.010 1.00 97.00 114 GLY A N 1
ATOM 874 C CA . GLY A 1 114 ? -3.216 -5.340 6.602 1.00 97.00 114 GLY A CA 1
ATOM 875 C C . GLY A 1 114 ? -4.695 -5.102 6.922 1.00 97.00 114 GLY A C 1
ATOM 876 O O . GLY A 1 114 ? -5.010 -4.616 8.005 1.00 97.00 114 GLY A O 1
ATOM 877 N N . ALA A 1 115 ? -5.600 -5.504 6.023 1.00 97.50 115 ALA A N 1
ATOM 878 C CA . ALA A 1 115 ? -7.044 -5.448 6.250 1.00 97.50 115 ALA A CA 1
ATOM 879 C C . ALA A 1 115 ? -7.480 -6.342 7.422 1.00 97.50 115 ALA A C 1
ATOM 881 O O . ALA A 1 115 ? -8.276 -5.910 8.251 1.00 97.50 115 ALA A O 1
ATOM 882 N N . ARG A 1 116 ? -6.923 -7.555 7.536 1.00 96.69 116 ARG A N 1
ATOM 883 C CA . ARG A 1 116 ? -7.195 -8.470 8.654 1.00 96.69 116 ARG A CA 1
ATOM 884 C C . ARG A 1 116 ? -6.723 -7.887 9.988 1.00 96.69 116 ARG A C 1
ATOM 886 O O . ARG A 1 116 ? -7.476 -7.882 10.951 1.00 96.69 116 ARG A O 1
ATOM 893 N N . ARG A 1 117 ? -5.506 -7.332 10.038 1.00 95.38 117 ARG A N 1
ATOM 894 C CA . ARG A 1 117 ? -4.957 -6.656 11.233 1.00 95.38 117 ARG A CA 1
ATOM 895 C C . ARG A 1 117 ? -5.783 -5.453 11.666 1.00 95.38 117 ARG A C 1
ATOM 897 O O . ARG A 1 117 ? -5.879 -5.168 12.851 1.00 95.38 117 ARG A O 1
ATOM 904 N N . ALA A 1 118 ? -6.377 -4.759 10.704 1.00 95.06 118 ALA A N 1
ATOM 905 C CA . ALA A 1 118 ? -7.233 -3.613 10.951 1.00 95.06 118 ALA A CA 1
ATOM 906 C C . ALA A 1 118 ? -8.580 -3.987 11.612 1.00 95.06 118 ALA A C 1
ATOM 908 O O . ALA A 1 118 ? -9.255 -3.113 12.152 1.00 95.06 118 ALA A O 1
ATOM 909 N N . GLN A 1 119 ? -8.967 -5.269 11.598 1.00 89.88 119 GLN A N 1
ATOM 910 C CA . GLN A 1 119 ? -10.207 -5.774 12.205 1.00 89.88 119 GLN A CA 1
ATOM 911 C C . GLN A 1 119 ? -10.047 -6.256 13.658 1.00 89.88 119 GLN A C 1
ATOM 913 O O . GLN A 1 119 ? -11.064 -6.400 14.334 1.00 89.88 119 GLN A O 1
ATOM 918 N N . GLY A 1 120 ? -8.812 -6.450 14.145 1.00 77.56 120 GLY A N 1
ATOM 919 C CA . GLY A 1 120 ? -8.509 -7.044 15.457 1.00 77.56 120 GLY A CA 1
ATOM 920 C C . GLY A 1 120 ? -8.124 -8.511 15.351 1.00 77.56 120 GLY A C 1
ATOM 921 O O . GLY A 1 120 ? -9.025 -9.364 15.498 1.00 77.56 120 GLY A O 1
#

Mean predicted aligned error: 4.69 Å

Secondary structure (DSSP, 8-state):
---S--SHHHHHHHHHHHHSS-----HHHHHHHS-HHHHHHHHHHHHHHTTS-TT-HHHHHHHHHHHHHHTT--HHHHHHHHHHHHHSSS--S-HHHHHHHH-HHHHHHHHHHHHHHTT-

pLDDT: mean 90.55, std 12.4, range [39.22, 98.31]

Radius of gyration: 13.79 Å; Cα contacts (8 Å, |Δi|>4): 153; chains: 1; bounding box: 41×27×32 Å

Nearest PDB structures (foldseek):
  7k86-assembly1_A  TM=8.997E-01  e=5.483E-05  Stenotrophomonas maltophilia K279a
  7k86-assembly2_B  TM=8.902E-01  e=1.451E-04  Stenotrophomonas maltophilia K279a
  5h4v-assembly6_F  TM=8.963E-01  e=3.841E-04  Xanthomonas oryzae pv. oryzae KACC 10331
  8i9i-assembly1_A  TM=8.754E-01  e=3.467E-04  Escherichia coli
  8i9i-assembly1_B  TM=8.893E-01  e=4.962E-04  Escherichia coli

Solvent-accessible surface area (backbone atoms only — not comparable to full-atom values): 6566 Å² total; per-residue (Å²): 132,84,79,94,54,93,46,73,64,48,47,52,51,50,47,42,52,57,68,42,92,69,71,72,61,42,64,71,49,40,70,73,36,35,32,65,81,41,16,61,55,32,43,53,49,34,62,60,50,69,77,40,50,33,93,36,47,69,43,44,47,47,56,53,49,52,52,27,59,76,69,75,50,56,66,80,78,47,50,52,35,51,38,28,27,57,54,16,32,86,80,75,76,59,70,50,58,51,43,32,72,43,26,56,71,55,43,39,54,28,27,41,50,30,17,51,59,8,68,111

Foldseek 3Di:
DPDPDPDPVSVVVQCCQQAPPDAAADPVLLVVQLALVCLVVLLVLLVQLVPFDLLDLVSNVVSNVVSCVVVVHDCVNHVSLLCCLRRNDRDDPDSSVSSSVSDNPSSSVSSNVSSVSNND